Protein AF-X1RWB2-F1 (afdb_monomer_lite)

Sequence (51 aa):
MQDKSLFIEFMGDSPMIRVLDYLLTERDLDFSITDMAENAGIGRATLYRIW

Secondary structure (DSSP, 8-state):
-----HHHHHH-S-HHHHHHHHHHH---S---HHHHHHHTT--HHHHHHH-

Organism: NCBI:txid412755

Structure (mmCIF, N/CA/C/O backbone):
data_AF-X1RWB2-F1
#
_entry.id   AF-X1RWB2-F1
#
loop_
_atom_site.group_PDB
_atom_site.id
_atom_site.type_symbol
_atom_site.label_atom_id
_atom_site.label_alt_id
_atom_site.label_comp_id
_atom_site.label_asym_id
_atom_site.label_entity_id
_atom_site.label_seq_id
_atom_site.pdbx_PDB_ins_code
_atom_site.Cartn_x
_atom_site.Cartn_y
_atom_site.Cartn_z
_atom_site.occupancy
_atom_site.B_iso_or_equiv
_atom_site.auth_seq_id
_atom_site.auth_comp_id
_atom_site.auth_asym_id
_atom_site.auth_atom_id
_atom_site.pdbx_PDB_model_num
ATOM 1 N N . MET A 1 1 ? -4.846 12.442 14.504 1.00 36.78 1 MET A N 1
ATOM 2 C CA . MET A 1 1 ? -4.655 10.978 14.505 1.00 36.78 1 MET A CA 1
ATOM 3 C C . MET A 1 1 ? -5.269 10.521 13.203 1.00 36.78 1 MET A C 1
ATOM 5 O O . MET A 1 1 ? -6.417 10.866 12.987 1.00 36.78 1 MET A O 1
ATOM 9 N N . GLN A 1 2 ? -4.489 9.973 12.271 1.00 51.69 2 GLN A N 1
ATOM 10 C CA . GLN A 1 2 ? -5.046 9.548 10.984 1.00 51.69 2 GLN A CA 1
ATOM 11 C C . GLN A 1 2 ? -5.987 8.380 11.270 1.00 51.69 2 GLN A C 1
ATOM 13 O O . GLN A 1 2 ? -5.536 7.369 11.810 1.00 51.69 2 GLN A O 1
ATOM 18 N N . ASP A 1 3 ? -7.280 8.575 11.018 1.00 59.19 3 ASP A N 1
ATOM 19 C CA . ASP A 1 3 ? -8.296 7.545 11.192 1.00 59.19 3 ASP A CA 1
ATOM 20 C C . ASP A 1 3 ? -7.895 6.342 10.339 1.00 59.19 3 ASP A C 1
ATOM 22 O O . ASP A 1 3 ? -7.865 6.410 9.110 1.00 59.19 3 ASP A O 1
ATOM 26 N N . LYS A 1 4 ? -7.491 5.251 10.995 1.00 65.56 4 LYS A N 1
ATOM 27 C CA . LYS A 1 4 ? -7.285 3.983 10.299 1.00 65.56 4 LYS A CA 1
ATOM 28 C C . LYS A 1 4 ? -8.645 3.538 9.780 1.00 65.56 4 LYS A C 1
ATOM 30 O O . LYS A 1 4 ? -9.627 3.609 10.516 1.00 65.56 4 LYS A O 1
ATOM 35 N N . SER A 1 5 ? -8.699 3.076 8.533 1.00 81.00 5 SER A N 1
ATOM 36 C CA . SER A 1 5 ? -9.919 2.481 7.998 1.00 81.00 5 SER A CA 1
ATOM 37 C C . SER A 1 5 ? -10.411 1.373 8.928 1.00 81.00 5 SER A C 1
ATOM 39 O O . SER A 1 5 ? -9.620 0.542 9.390 1.00 81.00 5 SER A O 1
ATOM 41 N N . LEU A 1 6 ? -11.724 1.342 9.169 1.00 87.31 6 LEU A N 1
ATOM 42 C CA . LEU A 1 6 ? -12.388 0.298 9.954 1.00 87.31 6 LEU A CA 1
ATOM 43 C C . LEU A 1 6 ? -12.050 -1.103 9.416 1.00 87.31 6 LEU A C 1
ATOM 45 O O . LEU A 1 6 ? -11.989 -2.073 10.171 1.00 87.31 6 LEU A O 1
ATOM 49 N N . PHE A 1 7 ? -11.780 -1.203 8.112 1.00 87.25 7 PHE A N 1
ATOM 50 C CA . PHE A 1 7 ? -11.351 -2.437 7.471 1.00 87.25 7 PHE A CA 1
ATOM 51 C C . PHE A 1 7 ? -9.980 -2.907 7.976 1.00 87.25 7 PHE A C 1
ATOM 53 O O . PHE A 1 7 ? -9.828 -4.074 8.333 1.00 87.25 7 PHE A O 1
ATOM 60 N N . ILE A 1 8 ? -9.001 -2.001 8.083 1.00 88.75 8 ILE A N 1
ATOM 61 C CA . ILE A 1 8 ? -7.670 -2.308 8.631 1.00 88.75 8 ILE A CA 1
ATOM 62 C C . ILE A 1 8 ? -7.762 -2.620 10.128 1.00 88.75 8 ILE A C 1
ATOM 64 O O . ILE A 1 8 ? -7.072 -3.518 10.609 1.00 88.75 8 ILE A O 1
ATOM 68 N N . GLU A 1 9 ? -8.609 -1.908 10.875 1.00 89.12 9 GLU A N 1
ATOM 69 C CA . GLU A 1 9 ? -8.809 -2.170 12.306 1.00 89.12 9 GLU A CA 1
ATOM 70 C C . GLU A 1 9 ? -9.366 -3.579 12.557 1.00 89.12 9 GLU A C 1
ATOM 72 O O . GLU A 1 9 ? -8.885 -4.282 13.445 1.00 89.12 9 GLU A O 1
ATOM 77 N N . PHE A 1 10 ? -10.329 -4.016 11.743 1.00 90.88 10 PHE A N 1
ATOM 78 C CA . PHE A 1 10 ? -10.962 -5.324 11.890 1.00 90.88 10 PHE A CA 1
ATOM 79 C C . PHE A 1 10 ? -10.105 -6.479 11.350 1.00 90.88 10 PHE A C 1
ATOM 81 O O . PHE A 1 10 ? -10.016 -7.534 11.977 1.00 90.88 10 PHE A O 1
ATOM 88 N N . MET A 1 11 ? -9.473 -6.295 10.188 1.00 91.50 11 MET A N 1
ATOM 89 C CA . MET A 1 11 ? -8.720 -7.351 9.495 1.00 91.50 11 MET A CA 1
ATOM 90 C C . MET A 1 11 ? -7.247 -7.426 9.920 1.00 91.50 11 MET A C 1
ATOM 92 O O . MET A 1 11 ? -6.574 -8.426 9.659 1.00 91.50 11 MET A O 1
ATOM 96 N N . GLY A 1 12 ? -6.742 -6.383 10.579 1.00 88.94 12 GLY A N 1
ATOM 97 C CA . GLY A 1 12 ? -5.352 -6.256 10.991 1.00 88.94 12 GLY A CA 1
ATOM 98 C C . GLY A 1 12 ? -4.467 -5.539 9.968 1.00 88.94 12 GLY A C 1
ATOM 99 O O . GLY A 1 12 ? -4.758 -5.436 8.778 1.00 88.94 12 GLY A O 1
ATOM 100 N N . ASP A 1 13 ? -3.331 -5.043 10.453 1.00 89.19 13 ASP A N 1
ATOM 101 C CA . ASP A 1 13 ? -2.413 -4.215 9.675 1.00 89.19 13 ASP A CA 1
ATOM 102 C C . ASP A 1 13 ? -1.389 -5.075 8.913 1.00 89.19 13 ASP A C 1
ATOM 104 O O . ASP A 1 13 ? -0.305 -5.380 9.415 1.00 89.19 13 ASP A O 1
ATOM 108 N N . SER A 1 14 ? -1.747 -5.504 7.698 1.00 91.25 14 SER A N 1
ATOM 109 C CA . SER A 1 14 ? -0.845 -6.230 6.795 1.00 91.25 14 SER A CA 1
ATOM 110 C C . SER A 1 14 ? -0.783 -5.589 5.404 1.00 91.25 14 SER A C 1
ATOM 112 O O . SER A 1 14 ? -1.746 -4.942 4.985 1.00 91.25 14 SER A O 1
ATOM 114 N N . PRO A 1 15 ? 0.308 -5.796 4.640 1.00 89.25 15 PRO A N 1
ATOM 115 C CA . PRO A 1 15 ? 0.451 -5.219 3.304 1.00 89.25 15 PRO A CA 1
ATOM 116 C C . PRO A 1 15 ? -0.698 -5.566 2.347 1.00 89.25 15 PRO A C 1
ATOM 118 O O . PRO A 1 15 ? -1.136 -4.712 1.588 1.00 89.25 15 PRO A O 1
ATOM 121 N N . MET A 1 16 ? -1.221 -6.793 2.418 1.00 90.12 16 MET A N 1
ATOM 122 C CA . MET A 1 16 ? -2.372 -7.222 1.618 1.00 90.12 16 MET A CA 1
ATOM 123 C C . MET A 1 16 ? -3.653 -6.485 2.030 1.00 90.12 16 MET A C 1
ATOM 125 O O . MET A 1 16 ? -4.396 -6.029 1.167 1.00 90.12 16 MET A O 1
ATOM 129 N N . ILE A 1 17 ? -3.899 -6.332 3.335 1.00 92.31 17 ILE A N 1
ATOM 130 C CA . ILE A 1 17 ? -5.092 -5.635 3.833 1.00 92.31 17 ILE A CA 1
ATOM 131 C C . ILE A 1 17 ? -5.062 -4.151 3.463 1.00 92.31 17 ILE A C 1
ATOM 133 O O . ILE A 1 17 ? -6.092 -3.623 3.069 1.00 92.31 17 ILE A O 1
ATOM 137 N N . ARG 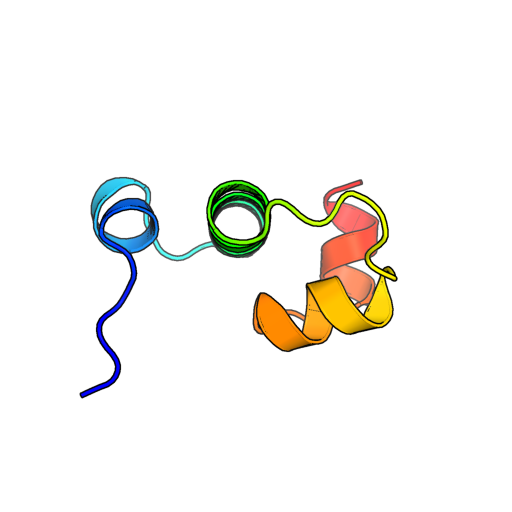A 1 18 ? -3.897 -3.492 3.496 1.00 89.31 18 ARG A N 1
ATOM 138 C CA . ARG A 1 18 ? -3.760 -2.095 3.044 1.00 89.31 18 ARG A CA 1
ATOM 139 C C . ARG A 1 18 ? -4.059 -1.921 1.555 1.00 89.31 18 ARG A C 1
ATOM 141 O O . ARG A 1 18 ? -4.683 -0.944 1.165 1.00 89.31 18 ARG A O 1
ATOM 148 N N . VAL A 1 19 ? -3.637 -2.879 0.728 1.00 89.38 19 VAL A N 1
ATOM 149 C CA . VAL A 1 19 ? -3.963 -2.888 -0.707 1.00 89.38 19 VAL A CA 1
ATOM 150 C C . VAL A 1 19 ? -5.463 -3.070 -0.919 1.00 89.38 19 VAL A C 1
ATOM 152 O O . VAL A 1 19 ? -6.058 -2.356 -1.717 1.00 89.38 19 VAL A O 1
ATOM 155 N N . LEU A 1 20 ? -6.091 -3.990 -0.184 1.00 89.50 20 LEU A N 1
ATOM 156 C CA . LEU A 1 20 ? -7.538 -4.194 -0.253 1.00 89.50 20 LEU A CA 1
ATOM 157 C C . LEU A 1 20 ? -8.318 -2.972 0.239 1.00 89.50 20 LEU A C 1
ATOM 159 O O . LEU A 1 20 ? -9.305 -2.603 -0.382 1.00 89.50 20 LEU A O 1
ATOM 163 N N . ASP A 1 21 ? -7.860 -2.320 1.304 1.00 89.44 21 ASP A N 1
ATOM 164 C CA . ASP A 1 21 ? -8.457 -1.085 1.812 1.00 89.44 21 ASP A CA 1
ATOM 165 C C . ASP A 1 21 ? -8.432 0.033 0.762 1.00 89.44 21 ASP A C 1
ATOM 167 O O . ASP A 1 21 ? -9.445 0.689 0.514 1.00 89.44 21 ASP A O 1
ATOM 171 N N . TYR A 1 22 ? -7.296 0.183 0.072 1.00 86.69 22 TYR A N 1
ATOM 172 C CA . TYR A 1 22 ? -7.159 1.109 -1.049 1.00 86.69 22 TYR A CA 1
ATOM 173 C C . TYR A 1 22 ? -8.135 0.777 -2.187 1.00 86.69 22 TYR A C 1
ATOM 175 O O . TYR A 1 22 ? -8.860 1.657 -2.635 1.00 86.69 22 TYR A O 1
ATOM 183 N N . LEU A 1 23 ? -8.221 -0.492 -2.600 1.00 86.50 23 LEU A N 1
ATOM 184 C CA . LEU A 1 23 ? -9.124 -0.941 -3.670 1.00 86.50 23 LEU A CA 1
ATOM 185 C C . LEU A 1 23 ? -10.616 -0.816 -3.321 1.00 86.50 23 LEU A C 1
ATOM 187 O O . LEU A 1 23 ? -11.456 -0.722 -4.211 1.00 86.50 23 LEU A O 1
ATOM 191 N N . LEU A 1 24 ? -10.964 -0.872 -2.036 1.00 86.44 24 LEU A N 1
ATOM 192 C CA . LEU A 1 24 ? -12.337 -0.677 -1.567 1.00 86.44 24 LEU A CA 1
ATOM 193 C C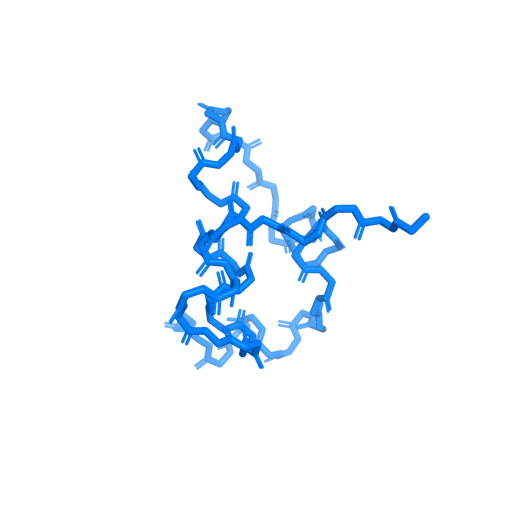 . LEU A 1 24 ? -12.713 0.807 -1.493 1.00 86.44 24 LEU A C 1
ATOM 195 O O . LEU A 1 24 ? -13.893 1.145 -1.618 1.00 86.44 24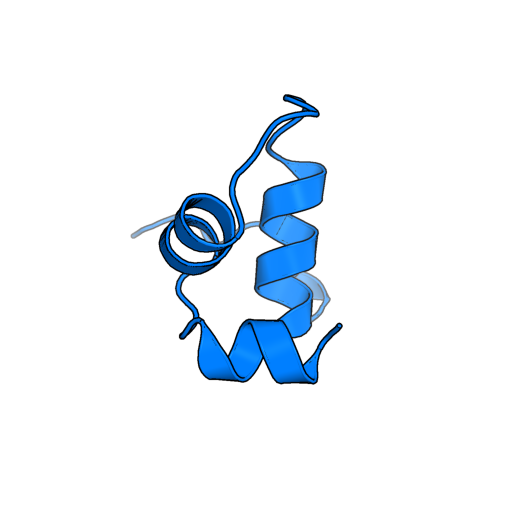 LEU A O 1
ATOM 199 N N . THR A 1 25 ? -11.724 1.673 -1.271 1.00 81.44 25 THR A N 1
ATOM 200 C CA . THR A 1 25 ? -11.915 3.119 -1.128 1.00 81.44 25 THR A CA 1
ATOM 201 C C . THR A 1 25 ? -11.901 3.809 -2.490 1.00 81.44 25 THR A C 1
ATOM 203 O O . THR A 1 25 ? -12.847 4.533 -2.810 1.00 81.44 25 THR A O 1
ATOM 206 N N . GLU A 1 26 ? -10.901 3.504 -3.322 1.00 74.25 26 GLU A N 1
ATOM 207 C CA . GLU A 1 26 ? -10.786 4.059 -4.666 1.00 74.25 26 GLU A CA 1
ATOM 208 C C . GLU A 1 26 ? -11.556 3.233 -5.683 1.00 74.25 26 GLU A C 1
ATOM 210 O O . GLU A 1 26 ? -11.266 2.070 -5.952 1.00 74.25 26 GLU A O 1
ATOM 215 N N . ARG A 1 27 ? -12.574 3.875 -6.262 1.00 67.38 27 ARG A N 1
ATOM 216 C CA . ARG A 1 27 ? -13.443 3.288 -7.291 1.00 67.38 27 ARG A CA 1
ATOM 217 C C . ARG A 1 27 ? -12.969 3.576 -8.710 1.00 67.38 27 ARG A C 1
ATOM 219 O O . ARG A 1 27 ? -13.611 3.117 -9.656 1.00 67.38 27 ARG A O 1
ATOM 226 N N . ASP A 1 28 ? -11.892 4.340 -8.856 1.00 69.69 28 ASP A N 1
ATOM 227 C CA . ASP A 1 28 ? -11.279 4.580 -10.152 1.00 69.69 28 ASP A CA 1
ATOM 228 C C . ASP A 1 28 ? -10.533 3.315 -10.585 1.00 69.69 28 ASP A C 1
ATOM 230 O O . ASP A 1 28 ? -9.643 2.811 -9.904 1.00 69.69 28 ASP A O 1
ATOM 234 N N . LEU A 1 29 ? -10.961 2.765 -11.721 1.00 64.56 29 LEU A N 1
ATOM 235 C CA . LEU A 1 29 ? -10.488 1.482 -12.251 1.00 64.56 29 LEU A CA 1
ATOM 236 C C . LEU A 1 29 ? -9.059 1.545 -12.817 1.00 64.56 29 LEU A C 1
ATOM 238 O O . LEU A 1 29 ? -8.443 0.497 -13.001 1.00 64.56 29 LEU A O 1
ATOM 242 N N . ASP A 1 30 ? -8.531 2.747 -13.055 1.00 76.75 30 ASP A N 1
ATOM 243 C CA . ASP A 1 30 ? -7.218 2.975 -13.659 1.00 76.75 30 ASP A CA 1
ATOM 244 C C . ASP A 1 30 ? -6.232 3.552 -12.632 1.00 76.75 30 ASP A C 1
ATOM 246 O O . ASP A 1 30 ? -5.950 4.749 -12.609 1.00 76.75 30 ASP A O 1
ATOM 250 N N . PHE A 1 31 ? -5.677 2.690 -11.781 1.00 80.06 31 PHE A N 1
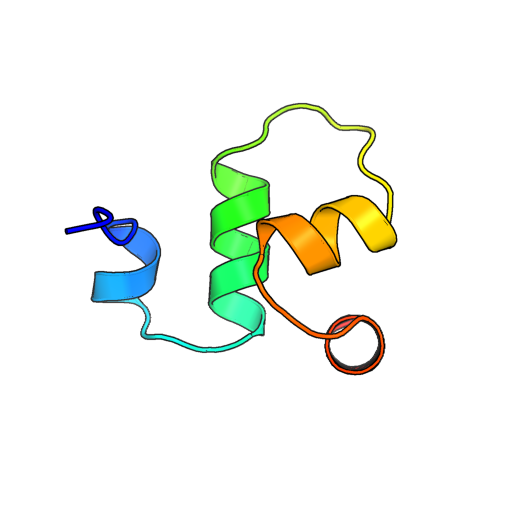ATOM 251 C CA . PHE A 1 31 ? -4.536 3.024 -10.922 1.00 80.06 31 PHE A CA 1
ATOM 252 C C . PHE A 1 31 ? -3.253 2.399 -11.479 1.00 80.06 31 PHE A C 1
ATOM 254 O O . PHE A 1 31 ? -3.245 1.270 -11.982 1.00 80.06 31 PHE A O 1
ATOM 261 N N . SER A 1 32 ? -2.125 3.101 -11.364 1.00 85.94 32 SER A N 1
ATOM 262 C CA . SER A 1 32 ? -0.833 2.469 -11.623 1.00 85.94 32 SER A CA 1
ATOM 263 C C . SER A 1 32 ? -0.370 1.655 -10.407 1.00 85.94 32 SER A C 1
ATOM 265 O O . SER A 1 32 ? -0.747 1.916 -9.265 1.00 85.94 32 SER A O 1
ATOM 267 N N . ILE A 1 33 ? 0.511 0.673 -10.629 1.00 85.69 33 ILE A N 1
ATOM 268 C CA . ILE A 1 33 ? 1.157 -0.097 -9.545 1.00 85.69 33 ILE A CA 1
ATOM 269 C C . ILE A 1 33 ? 1.919 0.835 -8.587 1.00 85.69 33 ILE A C 1
ATOM 271 O O . ILE A 1 33 ? 2.039 0.547 -7.397 1.00 85.69 33 ILE A O 1
ATOM 275 N N . THR A 1 34 ? 2.455 1.944 -9.102 1.00 87.38 34 THR A N 1
ATOM 276 C CA . THR A 1 34 ? 3.156 2.944 -8.292 1.00 87.38 34 THR A CA 1
ATOM 277 C C . THR A 1 34 ? 2.175 3.682 -7.389 1.00 87.38 34 THR A C 1
ATOM 279 O O . THR A 1 34 ? 2.404 3.722 -6.184 1.00 87.38 34 THR A O 1
ATOM 282 N N . ASP A 1 35 ? 1.057 4.157 -7.945 1.00 87.12 35 ASP A N 1
ATOM 283 C CA . ASP A 1 35 ? 0.029 4.876 -7.183 1.00 87.12 35 ASP A CA 1
ATOM 284 C C . ASP A 1 35 ? -0.572 3.979 -6.101 1.00 87.12 35 ASP A C 1
ATOM 286 O O . ASP A 1 35 ? -0.723 4.402 -4.958 1.00 87.12 35 ASP A O 1
ATOM 290 N N . MET A 1 36 ? -0.844 2.709 -6.416 1.00 87.69 36 MET A N 1
ATO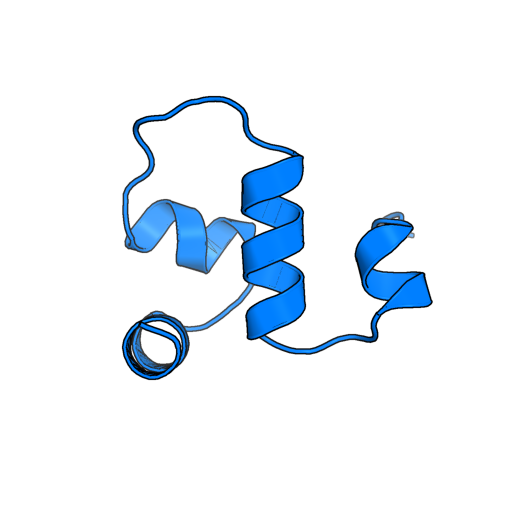M 291 C CA . MET A 1 36 ? -1.325 1.752 -5.420 1.00 87.69 36 MET A CA 1
ATOM 292 C C . MET A 1 36 ? -0.310 1.546 -4.294 1.00 87.69 36 MET A C 1
ATOM 294 O O . MET A 1 36 ? -0.689 1.531 -3.127 1.00 87.69 36 MET A O 1
ATOM 298 N N . ALA A 1 37 ? 0.972 1.363 -4.618 1.00 89.50 37 ALA A N 1
ATOM 299 C CA . ALA A 1 37 ? 1.999 1.138 -3.606 1.00 89.50 37 ALA A CA 1
ATOM 300 C C . ALA A 1 37 ? 2.143 2.349 -2.667 1.00 89.50 37 ALA A C 1
ATOM 302 O O . ALA A 1 37 ? 2.234 2.177 -1.450 1.00 89.50 37 ALA A O 1
ATOM 303 N N . GLU A 1 38 ? 2.110 3.563 -3.222 1.00 88.56 38 GLU A N 1
ATOM 304 C CA . GLU A 1 38 ? 2.180 4.809 -2.456 1.00 88.56 38 GLU A CA 1
ATOM 305 C C . GLU A 1 38 ? 0.941 5.010 -1.576 1.00 88.56 38 GLU A C 1
ATOM 307 O O . GLU A 1 38 ? 1.085 5.217 -0.370 1.00 88.56 38 GLU A O 1
ATOM 312 N N . ASN A 1 39 ? -0.264 4.865 -2.136 1.00 86.19 39 ASN A N 1
ATOM 313 C CA . ASN A 1 39 ? -1.513 5.067 -1.398 1.00 86.19 39 ASN A CA 1
ATOM 314 C C . ASN A 1 39 ? -1.771 3.975 -0.349 1.00 86.19 39 ASN A C 1
ATOM 316 O O . ASN A 1 39 ? -2.249 4.270 0.744 1.00 86.19 39 ASN A O 1
ATOM 320 N N . ALA A 1 40 ? -1.397 2.724 -0.629 1.00 87.56 40 ALA A N 1
ATOM 321 C CA . ALA A 1 40 ? -1.464 1.636 0.347 1.00 87.56 40 ALA A CA 1
ATOM 322 C C . ALA A 1 40 ? -0.301 1.668 1.363 1.00 87.56 40 ALA A C 1
ATOM 324 O O . ALA A 1 40 ? -0.253 0.841 2.277 1.00 87.56 40 ALA A O 1
ATOM 325 N N . GLY A 1 41 ? 0.661 2.589 1.227 1.00 88.19 41 GLY A N 1
ATOM 326 C CA . GLY A 1 41 ? 1.794 2.721 2.144 1.00 88.19 41 GLY A CA 1
ATOM 327 C C . GLY A 1 41 ? 2.672 1.466 2.20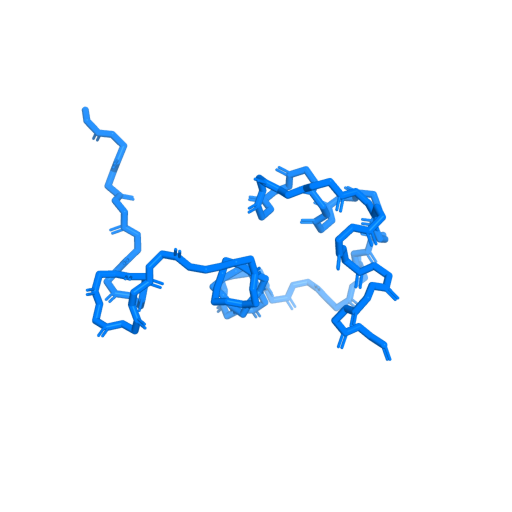7 1.00 88.19 41 GLY A C 1
ATOM 328 O O . GLY A 1 41 ? 3.105 1.064 3.295 1.00 88.19 41 GLY A O 1
ATOM 329 N N . ILE A 1 42 ? 2.899 0.814 1.062 1.00 89.69 42 ILE A N 1
ATOM 330 C CA . ILE A 1 42 ? 3.732 -0.388 0.933 1.00 89.69 42 ILE A CA 1
ATOM 331 C C . ILE A 1 42 ? 4.798 -0.218 -0.154 1.00 89.69 42 ILE A C 1
ATOM 333 O O . ILE A 1 42 ? 4.658 0.544 -1.102 1.00 89.69 42 ILE A O 1
ATOM 337 N N . GLY A 1 43 ? 5.896 -0.966 -0.049 1.00 90.25 43 GLY A N 1
ATOM 338 C CA . GLY A 1 43 ? 6.912 -0.980 -1.102 1.00 90.25 43 GLY A CA 1
ATOM 339 C C . GLY A 1 43 ? 6.429 -1.713 -2.359 1.00 90.25 43 GLY A C 1
ATOM 340 O O . GLY A 1 43 ? 5.801 -2.768 -2.261 1.00 90.25 43 GLY A O 1
ATOM 341 N N . ARG A 1 44 ? 6.820 -1.228 -3.547 1.00 86.81 44 ARG A N 1
ATOM 342 C CA . ARG A 1 44 ? 6.507 -1.871 -4.843 1.00 86.81 44 ARG A CA 1
ATOM 343 C C . ARG A 1 44 ? 6.910 -3.349 -4.889 1.00 86.81 44 ARG A C 1
ATOM 345 O O . ARG A 1 44 ? 6.154 -4.170 -5.385 1.00 86.81 44 ARG A O 1
ATOM 352 N N . ALA A 1 45 ? 8.066 -3.710 -4.327 1.00 89.88 45 ALA A N 1
ATOM 353 C CA . ALA A 1 45 ? 8.521 -5.104 -4.258 1.00 89.88 45 ALA A CA 1
ATOM 354 C C . ALA A 1 45 ? 7.593 -6.005 -3.422 1.00 89.88 45 ALA A C 1
ATOM 356 O O . ALA A 1 45 ? 7.435 -7.183 -3.729 1.00 89.88 45 ALA A O 1
ATOM 357 N N . THR A 1 46 ? 6.968 -5.457 -2.376 1.00 88.38 46 THR A N 1
ATOM 358 C CA . THR A 1 46 ? 5.967 -6.171 -1.575 1.00 88.38 46 THR A CA 1
ATOM 359 C C . THR A 1 46 ? 4.680 -6.351 -2.366 1.00 88.38 46 THR A C 1
ATOM 361 O O . THR A 1 46 ? 4.116 -7.440 -2.349 1.00 88.38 46 THR A O 1
ATOM 364 N N . LEU A 1 47 ? 4.258 -5.323 -3.107 1.00 87.38 47 LEU A N 1
ATOM 365 C CA . LEU A 1 47 ? 3.098 -5.408 -3.991 1.00 87.38 47 LEU A CA 1
ATOM 366 C C . LEU A 1 47 ? 3.290 -6.491 -5.070 1.00 87.38 47 LEU A C 1
ATOM 368 O O . LEU A 1 47 ? 2.418 -7.334 -5.243 1.00 87.38 47 LEU A O 1
ATOM 372 N N . TYR A 1 48 ? 4.476 -6.564 -5.687 1.00 87.38 48 TYR A N 1
ATOM 373 C CA . TYR A 1 48 ? 4.847 -7.633 -6.629 1.00 87.38 48 TYR A CA 1
ATOM 374 C C . TYR A 1 48 ? 4.915 -9.044 -6.021 1.00 87.38 48 TYR A C 1
ATOM 376 O O . TYR A 1 48 ? 5.001 -10.003 -6.774 1.00 87.38 48 TYR A O 1
ATOM 384 N N . ARG A 1 49 ? 4.951 -9.195 -4.690 1.00 87.25 49 ARG A N 1
ATOM 385 C CA . ARG A 1 49 ? 4.868 -10.514 -4.028 1.00 87.25 49 ARG A CA 1
ATOM 386 C C . ARG A 1 49 ? 3.435 -10.918 -3.688 1.00 87.25 49 ARG A C 1
ATOM 388 O O . ARG A 1 49 ? 3.218 -12.083 -3.371 1.00 87.25 49 ARG A O 1
ATOM 395 N N . ILE A 1 50 ? 2.516 -9.955 -3.628 1.00 82.62 50 ILE A N 1
ATOM 396 C CA . ILE A 1 50 ? 1.093 -10.192 -3.352 1.00 82.62 50 ILE A CA 1
ATOM 397 C C . ILE A 1 50 ? 0.363 -10.592 -4.641 1.00 82.62 50 ILE A C 1
ATOM 399 O O . ILE A 1 50 ? -0.559 -11.401 -4.571 1.00 82.62 50 ILE A O 1
ATOM 403 N N . TRP A 1 51 ? 0.783 -10.028 -5.778 1.00 75.50 51 TRP A N 1
ATOM 404 C CA . TRP A 1 51 ? 0.360 -10.424 -7.125 1.00 75.50 51 TRP A CA 1
ATOM 405 C C . TRP A 1 51 ? 1.124 -11.652 -7.623 1.00 75.50 51 TRP A C 1
ATOM 407 O O . TRP A 1 51 ? 0.498 -12.484 -8.315 1.00 75.50 51 TRP A O 1
#

Radius of gyration: 10.7 Å; chains: 1; bounding box: 22×22×28 Å

pLDDT: mean 83.15, std 10.98, range [36.78, 92.31]

Foldseek 3Di:
DPDDPPQCVVVHDDLVSLLVVVCVVDPPPDDDLVRSCVNSVHDSVVVVVVD